Protein AF-A0A8I0FTY9-F1 (afdb_monomer)

Organism: NCBI:txid375541

Sequence (103 aa):
MAPPREAPVVELAETPVSGDDLLVGLPEHLAAVVGLRYGLLCEDGVGLTIDEVAEHLGLTRWQVRDREGRALSHLRSRLARVGRRAPLEEPIPRSSIGRAFDC

Nearest PDB structures (foldseek):
  6cuu-assembly1_F  TM=8.896E-01  e=2.084E-03  Thermus thermophilus HB27
  6kqn-assembly1_F  TM=9.006E-01  e=2.976E-03  Thermus thermophilus HB8
  5e18-assembly1_F  TM=9.014E-01  e=3.775E-03  Thermus thermophilus HB8
  6kqg-assembly1_F  TM=8.995E-01  e=4.251E-03  Thermus thermophilus HB8
  6ccv-assembly1_F  TM=8.913E-01  e=5.722E-03  Mycolicibacterium smegmatis MC2 155

Solvent-accessible surface area (backbone atoms only — not comparable to full-atom values): 6552 Å² total; per-residue (Å²): 136,82,80,82,81,81,72,82,81,75,80,74,80,78,70,82,71,62,45,61,74,73,38,73,83,45,60,66,80,28,31,55,49,45,23,37,45,61,6,58,71,35,96,85,50,58,48,42,52,62,63,56,48,10,64,76,70,76,47,49,60,64,57,44,52,54,35,38,54,51,39,52,51,53,50,53,57,53,50,63,68,55,70,73,67,67,76,80,69,75,74,76,72,97,72,69,86,87,71,82,78,86,126

Radius of gyration: 23.14 Å; Cα contacts (8 Å, |Δi|>4): 65; chains: 1; bounding box: 71×44×43 Å

Secondary structure (DSSP, 8-state):
-PPP--------------THHHHTTS-HHHHHHHHHHTTTTSTT-PPPPHHHHHHHHT--HHHHHHHHHHHHHHHHHHHHHHTT-S--PPP--S-SGGGSS--

Mean predicted aligned error: 14.15 Å

pLDDT: mean 79.36, std 19.48, range [46.56, 98.75]

Structure (mmCIF, N/CA/C/O backbone):
data_AF-A0A8I0FTY9-F1
#
_entry.id   AF-A0A8I0FTY9-F1
#
loop_
_atom_site.group_PDB
_atom_site.id
_atom_site.type_symbol
_atom_site.label_atom_id
_atom_site.label_alt_id
_atom_site.label_comp_id
_atom_site.label_asym_id
_atom_site.label_entity_id
_atom_site.label_seq_id
_atom_site.pdbx_PDB_ins_code
_atom_site.Cartn_x
_atom_site.Cartn_y
_atom_site.Cartn_z
_atom_site.occupancy
_atom_site.B_iso_or_equiv
_atom_site.auth_seq_id
_atom_site.auth_comp_id
_atom_site.auth_asym_id
_atom_site.auth_atom_id
_atom_site.pdbx_PDB_model_num
ATOM 1 N N . MET A 1 1 ? 27.448 36.170 16.678 1.00 50.84 1 MET A N 1
ATOM 2 C CA . MET A 1 1 ? 26.080 35.761 16.299 1.00 50.84 1 MET A CA 1
ATOM 3 C C . MET A 1 1 ? 26.108 35.498 14.801 1.00 50.84 1 MET A C 1
ATOM 5 O O . MET A 1 1 ? 26.249 36.448 14.048 1.00 50.84 1 MET A O 1
ATOM 9 N N . ALA A 1 2 ? 26.187 34.232 14.382 1.00 49.16 2 ALA A N 1
ATOM 10 C CA . ALA A 1 2 ? 26.281 33.864 12.965 1.00 49.16 2 ALA A CA 1
ATOM 11 C C . ALA A 1 2 ? 24.869 33.817 12.348 1.00 49.16 2 ALA A C 1
ATOM 13 O O . ALA A 1 2 ? 23.950 33.384 13.047 1.00 49.16 2 ALA A O 1
ATOM 14 N N . PRO A 1 3 ? 24.670 34.260 11.093 1.00 62.50 3 PRO A N 1
ATOM 15 C CA . PRO A 1 3 ? 23.365 34.176 10.447 1.00 62.50 3 PRO A CA 1
ATOM 16 C C . PRO A 1 3 ? 22.996 32.712 10.138 1.00 62.50 3 PRO A C 1
ATOM 18 O O . PRO A 1 3 ? 23.892 31.885 9.927 1.00 62.50 3 PRO A O 1
ATOM 21 N N . PRO A 1 4 ? 21.695 32.366 10.122 1.00 57.75 4 PRO A N 1
ATOM 22 C CA . PRO A 1 4 ? 21.249 31.031 9.744 1.00 57.75 4 PRO A CA 1
ATOM 23 C C . PRO A 1 4 ? 21.576 30.768 8.268 1.00 57.75 4 PRO A C 1
ATOM 25 O O . PRO A 1 4 ? 21.368 31.622 7.410 1.00 57.75 4 PRO A O 1
ATOM 28 N N . ARG A 1 5 ? 22.116 29.578 7.978 1.00 58.25 5 ARG A N 1
ATOM 29 C CA . ARG A 1 5 ? 22.331 29.098 6.608 1.00 58.25 5 ARG A CA 1
ATOM 30 C C . ARG A 1 5 ? 20.971 28.928 5.934 1.00 58.25 5 ARG A C 1
ATOM 32 O O . ARG A 1 5 ? 20.218 28.037 6.317 1.00 58.25 5 ARG A O 1
ATOM 39 N N . GLU A 1 6 ? 20.682 29.760 4.941 1.00 59.47 6 GLU A N 1
ATOM 40 C CA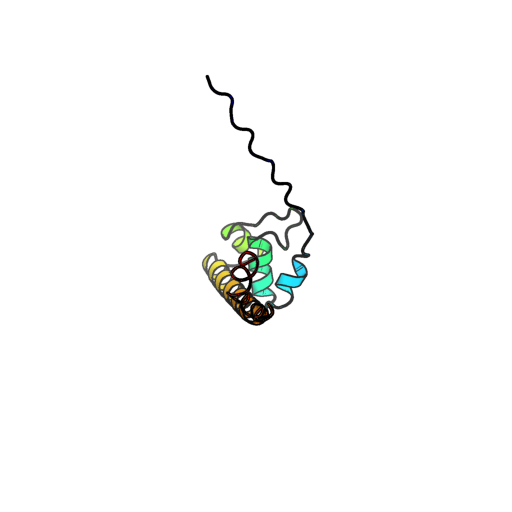 . GLU A 1 6 ? 19.575 29.541 4.013 1.00 59.47 6 GLU A CA 1
ATOM 41 C C . GLU A 1 6 ? 19.823 28.216 3.279 1.00 59.47 6 GLU A C 1
ATOM 43 O O . GLU A 1 6 ? 20.820 28.048 2.573 1.00 59.47 6 GLU A O 1
ATOM 48 N N . ALA A 1 7 ? 18.964 27.230 3.534 1.00 56.16 7 ALA A N 1
ATOM 49 C CA . ALA A 1 7 ? 18.983 25.973 2.807 1.00 56.16 7 ALA A CA 1
ATOM 50 C C . ALA A 1 7 ? 18.457 26.229 1.385 1.00 56.16 7 ALA A C 1
ATOM 52 O O . ALA A 1 7 ? 17.439 26.911 1.245 1.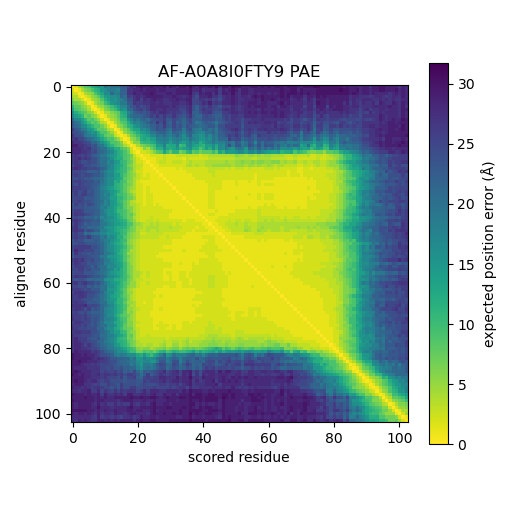00 56.16 7 ALA A O 1
ATOM 53 N N . PRO A 1 8 ? 19.108 25.702 0.333 1.00 48.22 8 PRO A N 1
ATOM 54 C CA . PRO A 1 8 ? 18.577 25.817 -1.014 1.00 48.22 8 PRO A CA 1
ATOM 55 C C . PRO A 1 8 ? 17.236 25.087 -1.064 1.00 48.22 8 PRO A C 1
ATOM 57 O O . PRO A 1 8 ? 17.155 23.889 -0.784 1.00 48.22 8 PRO A O 1
ATOM 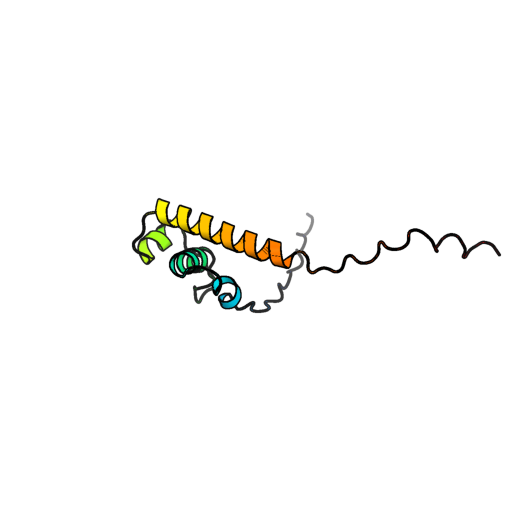60 N N . VAL A 1 9 ? 16.185 25.838 -1.384 1.00 53.41 9 VAL A N 1
ATOM 61 C CA . VAL A 1 9 ? 14.856 25.304 -1.658 1.00 53.41 9 VAL A CA 1
ATOM 62 C C . VAL A 1 9 ? 15.006 24.464 -2.919 1.00 53.41 9 VAL A C 1
ATOM 64 O O . VAL A 1 9 ? 15.185 24.991 -4.014 1.00 53.41 9 VAL A O 1
ATOM 67 N N . VAL A 1 10 ? 15.073 23.147 -2.750 1.00 55.69 10 VAL A N 1
ATOM 68 C CA . VAL A 1 10 ? 15.092 22.222 -3.878 1.00 55.69 10 VAL A CA 1
ATOM 69 C C . VAL A 1 10 ? 13.683 22.259 -4.454 1.00 55.69 10 VAL A C 1
ATOM 71 O O . VAL A 1 10 ? 12.778 21.643 -3.897 1.00 55.69 10 VAL A O 1
ATOM 74 N N . GLU A 1 11 ? 13.485 23.025 -5.527 1.00 50.81 11 GLU A N 1
ATOM 75 C CA . GLU A 1 11 ? 12.302 22.904 -6.378 1.00 50.81 11 GLU A CA 1
ATOM 76 C C . GLU A 1 11 ? 12.306 21.485 -6.950 1.00 50.81 11 GLU A C 1
ATOM 78 O O . GLU A 1 11 ? 13.000 21.168 -7.919 1.00 50.81 11 GLU A O 1
ATOM 83 N N . LEU A 1 12 ? 11.583 20.591 -6.272 1.00 55.38 12 LEU A N 1
ATOM 84 C CA . LEU A 1 12 ? 11.268 19.275 -6.790 1.00 55.38 12 LEU A CA 1
ATOM 85 C C . LEU A 1 12 ? 10.412 19.524 -8.030 1.00 55.38 12 LEU A C 1
ATOM 87 O O . LEU A 1 12 ? 9.256 19.915 -7.920 1.00 55.38 12 LEU A O 1
ATOM 91 N N . ALA A 1 13 ? 11.003 19.366 -9.210 1.00 48.28 13 ALA A N 1
ATOM 92 C CA . ALA A 1 13 ? 10.260 19.386 -10.455 1.00 48.28 13 ALA A CA 1
ATOM 93 C C . ALA A 1 13 ? 9.211 18.265 -10.399 1.00 48.28 13 ALA A C 1
ATOM 95 O O . ALA A 1 13 ? 9.523 17.087 -10.590 1.00 48.28 13 ALA A O 1
ATOM 96 N N . GLU A 1 14 ? 7.973 18.641 -10.088 1.00 51.84 14 GLU A N 1
ATOM 97 C CA . GLU A 1 14 ? 6.800 17.780 -10.106 1.00 51.84 14 GLU A CA 1
ATOM 98 C C . GLU A 1 14 ? 6.498 17.437 -11.563 1.00 51.84 14 GLU A C 1
ATOM 100 O O . GLU A 1 14 ? 5.687 18.060 -12.240 1.00 51.84 14 GLU A O 1
ATOM 105 N N . THR A 1 15 ? 7.198 16.436 -12.088 1.00 49.97 15 THR A N 1
ATOM 106 C CA . THR A 1 15 ? 6.616 15.670 -13.184 1.00 49.97 15 THR A CA 1
ATOM 107 C C . THR A 1 15 ? 5.488 14.856 -12.556 1.00 49.97 15 THR A C 1
ATOM 109 O O . THR A 1 15 ? 5.774 14.047 -11.668 1.00 49.97 15 THR A O 1
ATOM 112 N N . PRO A 1 16 ? 4.211 15.070 -12.931 1.00 46.56 16 PRO A N 1
ATOM 113 C CA . PRO A 1 16 ? 3.130 14.230 -12.452 1.00 46.56 16 PRO A CA 1
ATOM 114 C C . PRO A 1 16 ? 3.331 12.866 -13.101 1.00 46.56 16 PRO A C 1
ATOM 116 O O . PRO A 1 16 ? 2.871 12.594 -14.208 1.00 46.56 16 PRO A O 1
ATOM 119 N N . VAL A 1 17 ? 4.096 12.004 -12.439 1.00 51.34 17 VAL A N 1
ATOM 120 C CA . VAL A 1 17 ? 4.059 10.579 -12.718 1.00 51.34 17 VAL A CA 1
ATOM 121 C C . VAL A 1 17 ? 2.653 10.175 -12.306 1.00 51.34 17 VAL A C 1
ATOM 123 O O . VAL A 1 17 ? 2.388 10.042 -11.114 1.00 51.34 17 VAL A O 1
ATOM 126 N N . SER A 1 18 ? 1.722 10.101 -13.261 1.00 53.03 18 SER A N 1
ATOM 127 C CA . SER A 1 18 ? 0.351 9.668 -12.993 1.00 53.03 18 SER A CA 1
ATOM 128 C C . SER A 1 18 ? 0.421 8.348 -12.225 1.00 53.03 18 SER A C 1
ATOM 130 O O . SER A 1 18 ? 0.851 7.332 -12.772 1.00 53.03 18 SER A O 1
ATOM 132 N N . GLY A 1 19 ? 0.067 8.377 -10.934 1.00 54.56 19 GLY A N 1
ATOM 133 C CA . GLY A 1 19 ? 0.160 7.227 -10.025 1.00 54.56 19 GLY A CA 1
ATOM 134 C C . GLY A 1 19 ? -0.586 5.993 -10.545 1.00 54.56 19 GLY A C 1
ATOM 135 O O . GLY A 1 19 ? -0.230 4.864 -10.195 1.00 54.56 19 GLY A O 1
ATOM 136 N N . ASP A 1 20 ? -1.537 6.211 -11.455 1.00 59.31 20 ASP A N 1
ATOM 137 C CA . ASP A 1 20 ? -2.257 5.200 -12.225 1.00 59.31 20 ASP A CA 1
ATOM 138 C C . ASP A 1 20 ? -1.326 4.161 -12.868 1.00 59.31 20 ASP A C 1
ATOM 140 O O . ASP A 1 20 ? -1.537 2.959 -12.694 1.00 59.31 20 ASP A O 1
ATOM 144 N N . ASP A 1 21 ? -0.227 4.573 -13.508 1.00 75.19 21 ASP A N 1
ATOM 145 C CA . ASP A 1 21 ? 0.679 3.640 -14.200 1.00 75.19 21 ASP A CA 1
ATOM 146 C C . ASP A 1 21 ? 1.399 2.684 -13.230 1.00 75.19 21 ASP A C 1
ATOM 148 O O . ASP A 1 21 ? 1.737 1.533 -13.553 1.00 75.19 21 ASP A O 1
ATOM 152 N N . LEU A 1 22 ? 1.624 3.122 -11.987 1.00 84.62 22 LEU A N 1
ATOM 153 C CA . LEU A 1 22 ? 2.217 2.266 -10.967 1.00 84.62 22 LEU A CA 1
ATOM 154 C C . LEU A 1 22 ? 1.225 1.173 -10.537 1.00 84.62 22 LEU A C 1
ATOM 156 O O . LEU A 1 22 ? 1.611 0.002 -10.411 1.00 84.62 22 LEU A O 1
ATOM 160 N N . LEU A 1 23 ? -0.048 1.533 -10.372 1.00 92.06 23 LEU A N 1
ATOM 161 C CA . LEU A 1 23 ? -1.088 0.671 -9.812 1.00 92.06 23 LEU A CA 1
ATOM 162 C C . LEU A 1 23 ? -1.716 -0.304 -10.821 1.00 92.06 23 LEU A C 1
ATOM 164 O O . LEU A 1 23 ? -2.113 -1.389 -10.406 1.00 92.06 23 LEU A O 1
ATOM 168 N N . VAL A 1 24 ? -1.722 -0.002 -12.127 1.00 88.31 24 VAL A N 1
ATOM 169 C CA . VAL A 1 24 ? -2.358 -0.822 -13.193 1.00 88.31 24 VAL A CA 1
ATOM 170 C C . VAL A 1 24 ? -1.968 -2.310 -13.174 1.00 88.31 24 VAL A C 1
ATOM 172 O O . VAL A 1 24 ? -2.755 -3.178 -13.542 1.00 88.31 24 VAL A O 1
ATOM 175 N N . GLY A 1 25 ? -0.754 -2.645 -12.732 1.00 87.75 25 GLY A N 1
ATOM 176 C CA . GLY A 1 25 ? -0.280 -4.032 -12.660 1.00 87.75 25 GLY A CA 1
ATOM 177 C C . GLY A 1 25 ? -0.555 -4.762 -11.340 1.00 87.75 25 GLY A C 1
ATOM 178 O O . GLY A 1 25 ? -0.032 -5.864 -11.159 1.00 87.75 25 GLY A O 1
ATOM 179 N N . LEU A 1 26 ? -1.266 -4.151 -10.389 1.00 94.69 26 LEU A N 1
ATOM 180 C CA . LEU A 1 26 ? -1.591 -4.758 -9.098 1.00 94.69 26 LEU A CA 1
ATOM 181 C C . LEU A 1 26 ? -3.027 -5.298 -9.089 1.00 94.69 26 LEU A C 1
ATOM 183 O O . LEU A 1 26 ? -3.912 -4.705 -9.698 1.00 94.69 26 LEU A O 1
ATOM 187 N N . PRO A 1 27 ? -3.295 -6.382 -8.337 1.00 95.75 27 PRO A N 1
ATOM 188 C CA . PRO A 1 27 ? -4.661 -6.749 -7.990 1.00 95.75 27 PRO A CA 1
ATOM 189 C C . PRO A 1 27 ? -5.384 -5.575 -7.317 1.00 95.75 27 PRO A C 1
ATOM 191 O O . PRO A 1 27 ? -4.815 -4.935 -6.433 1.00 95.75 27 PRO A O 1
ATOM 194 N N . GLU A 1 28 ? -6.646 -5.343 -7.673 1.00 95.94 28 GLU A N 1
ATOM 195 C CA . GLU A 1 28 ? -7.437 -4.180 -7.236 1.00 95.94 28 GLU A CA 1
ATOM 196 C C . GLU A 1 28 ? -7.447 -3.988 -5.710 1.00 95.94 28 GLU A C 1
ATOM 198 O O . GLU A 1 28 ? -7.154 -2.911 -5.201 1.00 95.94 28 GLU A O 1
ATOM 203 N N . HIS A 1 29 ? -7.664 -5.066 -4.954 1.00 97.12 29 HIS A N 1
ATOM 204 C CA . HIS A 1 29 ? -7.669 -5.034 -3.487 1.00 97.12 29 HIS A CA 1
ATOM 205 C C . HIS A 1 29 ? -6.301 -4.708 -2.857 1.00 97.12 29 HIS A C 1
ATOM 207 O O . HIS A 1 29 ? -6.246 -4.311 -1.693 1.00 97.12 29 HIS A O 1
ATOM 213 N N . LEU A 1 30 ? -5.199 -4.912 -3.589 1.00 98.12 30 LEU A N 1
ATOM 214 C CA . LEU A 1 30 ? -3.854 -4.505 -3.177 1.00 98.12 30 LEU A CA 1
ATOM 215 C C . LEU A 1 30 ? -3.591 -3.055 -3.581 1.00 98.12 30 LEU A C 1
ATOM 217 O O . LEU A 1 30 ? -3.098 -2.287 -2.758 1.00 98.12 30 LEU A O 1
ATOM 221 N N . ALA A 1 31 ? -3.959 -2.692 -4.814 1.00 97.44 31 ALA A N 1
ATOM 222 C CA . ALA A 1 31 ? -3.841 -1.342 -5.354 1.00 97.44 31 ALA A CA 1
ATOM 223 C C . ALA A 1 31 ? -4.611 -0.322 -4.508 1.00 97.44 31 ALA A C 1
ATOM 225 O O . ALA A 1 31 ? -4.047 0.710 -4.169 1.00 97.44 31 ALA A O 1
ATOM 226 N N . ALA A 1 32 ? -5.835 -0.644 -4.081 1.00 97.31 32 ALA A N 1
ATOM 227 C CA . ALA A 1 32 ? -6.634 0.212 -3.207 1.00 97.31 32 ALA A CA 1
ATOM 228 C C . ALA A 1 32 ? -5.920 0.511 -1.877 1.00 97.31 32 ALA A C 1
ATOM 230 O O . ALA A 1 32 ? -5.858 1.659 -1.447 1.00 97.31 32 ALA A O 1
ATOM 231 N N . VAL A 1 33 ? -5.317 -0.505 -1.244 1.00 98.44 33 VAL A N 1
ATOM 232 C CA . VAL A 1 33 ? -4.613 -0.331 0.036 1.00 98.44 33 VAL A CA 1
ATOM 233 C C . VAL A 1 33 ? -3.392 0.571 -0.121 1.00 98.44 33 VAL A C 1
ATOM 235 O O . VAL A 1 33 ? -3.261 1.538 0.623 1.00 98.44 33 VAL A O 1
ATOM 238 N N . VAL A 1 34 ? -2.494 0.282 -1.068 1.00 97.56 34 VAL A N 1
ATOM 239 C CA . VAL A 1 34 ? -1.278 1.101 -1.236 1.00 97.56 34 VAL A CA 1
ATOM 240 C C . VAL A 1 34 ? -1.573 2.461 -1.858 1.00 97.56 34 VAL A C 1
ATOM 242 O O . VAL A 1 34 ? -0.908 3.435 -1.525 1.00 97.56 34 VAL A O 1
ATOM 245 N N . GLY A 1 35 ? -2.593 2.545 -2.707 1.00 96.81 35 GLY A N 1
ATOM 246 C CA . GLY A 1 35 ? -3.036 3.789 -3.313 1.00 96.81 35 GLY A CA 1
ATOM 247 C C . GLY A 1 35 ? -3.514 4.789 -2.267 1.00 96.81 35 GLY A C 1
ATOM 248 O O . GLY A 1 35 ? -3.059 5.926 -2.271 1.00 96.81 35 GLY A O 1
ATOM 249 N N . LEU A 1 36 ? -4.331 4.343 -1.309 1.00 97.50 36 LEU A N 1
ATOM 250 C CA . LEU A 1 36 ? -4.767 5.178 -0.188 1.00 97.50 36 LEU A CA 1
ATOM 251 C C . LEU A 1 36 ? -3.641 5.430 0.826 1.00 97.50 36 LEU A C 1
ATOM 253 O O . LEU A 1 36 ? -3.447 6.561 1.255 1.00 97.50 36 LEU A O 1
ATOM 257 N N . ARG A 1 37 ? -2.853 4.407 1.195 1.00 98.00 37 ARG A N 1
ATOM 258 C CA . ARG A 1 37 ? -1.755 4.529 2.183 1.00 98.00 37 ARG A CA 1
ATOM 259 C C . ARG A 1 37 ? -0.669 5.523 1.773 1.00 98.00 37 ARG A C 1
ATOM 261 O O . ARG A 1 37 ? -0.040 6.112 2.648 1.00 98.00 37 ARG A O 1
ATOM 268 N N . TYR A 1 38 ? -0.412 5.652 0.472 1.00 97.00 38 TYR A N 1
ATOM 269 C CA . TYR A 1 38 ? 0.655 6.494 -0.076 1.00 97.00 38 TYR A CA 1
ATOM 270 C C . TYR A 1 38 ? 0.133 7.683 -0.893 1.00 97.00 38 TYR A C 1
ATOM 272 O O . TYR A 1 38 ? 0.931 8.340 -1.552 1.00 97.00 38 TYR A O 1
ATOM 280 N N . GLY A 1 39 ? -1.176 7.956 -0.861 1.00 95.62 39 GLY A N 1
ATOM 281 C CA . GLY A 1 39 ? -1.765 9.149 -1.475 1.00 95.62 39 GLY A CA 1
ATOM 282 C C . GLY A 1 39 ? -1.877 9.110 -3.001 1.00 95.62 39 GLY A C 1
ATOM 283 O O . GLY A 1 39 ? -2.195 10.117 -3.613 1.00 95.62 39 GLY A O 1
ATOM 284 N N . LEU A 1 40 ? -1.653 7.960 -3.641 1.00 93.88 40 LEU A N 1
ATOM 285 C CA . LEU A 1 40 ? -1.736 7.821 -5.103 1.00 93.88 40 LEU A CA 1
ATOM 286 C C . LEU A 1 40 ? -3.178 7.862 -5.626 1.00 93.88 40 LEU A C 1
ATOM 288 O O . LEU A 1 40 ? -3.384 8.076 -6.814 1.00 93.88 40 LEU A O 1
ATOM 292 N N . LEU A 1 41 ? -4.152 7.603 -4.750 1.00 92.62 41 LEU A N 1
ATOM 293 C CA . LEU A 1 41 ? -5.588 7.657 -5.047 1.00 92.62 41 LEU A CA 1
ATOM 294 C C . LEU A 1 41 ? -6.304 8.768 -4.259 1.00 92.62 41 LEU A C 1
ATOM 296 O O . LEU A 1 41 ? -7.532 8.799 -4.235 1.00 92.62 41 LEU A O 1
ATOM 300 N N . CYS A 1 42 ? -5.553 9.646 -3.591 1.00 90.94 42 CYS A N 1
ATOM 301 C CA . CYS A 1 42 ? -6.099 10.764 -2.827 1.00 90.94 42 CYS A CA 1
ATOM 302 C C . CYS A 1 42 ? -5.960 12.052 -3.646 1.00 90.94 42 CYS A C 1
ATOM 304 O O . CYS A 1 42 ? -4.906 12.296 -4.231 1.00 90.94 42 CYS A O 1
ATOM 306 N N . GLU A 1 43 ? -7.000 12.888 -3.676 1.00 89.88 43 GLU A N 1
ATOM 307 C CA . GLU A 1 43 ? -6.996 14.142 -4.452 1.00 89.88 43 GLU A CA 1
ATOM 308 C C . GLU A 1 43 ? -5.920 15.132 -3.981 1.00 89.88 43 GLU A C 1
ATOM 310 O O . GLU A 1 43 ? -5.377 15.891 -4.780 1.00 89.88 43 GLU A O 1
ATOM 315 N N . ASP A 1 44 ? -5.593 15.107 -2.690 1.00 92.81 44 ASP A N 1
ATOM 316 C CA . ASP A 1 44 ? -4.570 15.940 -2.056 1.00 92.81 44 ASP A CA 1
ATOM 317 C C . ASP A 1 44 ? -3.163 15.317 -2.096 1.00 92.81 44 ASP A C 1
ATOM 319 O O . ASP A 1 44 ? -2.201 15.927 -1.628 1.00 92.81 44 ASP A O 1
ATOM 323 N N . GLY A 1 45 ? -3.028 14.101 -2.635 1.00 93.25 45 GLY A N 1
ATOM 324 C CA . GLY A 1 45 ? -1.775 13.350 -2.638 1.00 93.25 45 GLY A CA 1
ATOM 325 C C . GLY A 1 45 ? -1.332 12.857 -1.255 1.00 93.25 45 GLY A C 1
ATOM 326 O O . GLY A 1 45 ? -0.213 12.355 -1.117 1.00 93.25 45 GLY A O 1
ATOM 327 N N . VAL A 1 46 ? -2.166 12.988 -0.216 1.00 95.31 46 VAL A N 1
ATOM 328 C CA . VAL A 1 46 ? -1.797 12.645 1.161 1.00 95.31 46 VAL A CA 1
ATOM 329 C C . VAL A 1 46 ? -2.214 11.214 1.484 1.00 95.31 46 VAL A C 1
ATOM 331 O O . VAL A 1 46 ? -3.348 10.786 1.281 1.00 95.31 46 VAL A O 1
ATOM 334 N N . GLY A 1 47 ? -1.259 10.440 1.999 1.00 96.94 47 GLY A N 1
ATOM 335 C CA . GLY A 1 47 ? -1.489 9.056 2.392 1.00 96.94 47 GLY A CA 1
ATOM 336 C C . GLY A 1 47 ? -2.272 8.924 3.696 1.00 96.94 47 GLY A C 1
ATOM 337 O O . GLY A 1 47 ? -1.956 9.574 4.690 1.00 96.94 47 GLY A O 1
ATOM 338 N N . LEU A 1 48 ? -3.236 8.006 3.711 1.00 98.19 48 LEU A N 1
ATOM 339 C CA . LEU A 1 48 ? -3.986 7.633 4.905 1.00 98.19 48 LEU A CA 1
ATOM 340 C C . LEU A 1 48 ? -3.177 6.700 5.824 1.00 98.19 48 LEU A C 1
ATOM 342 O O . LEU A 1 48 ? -2.322 5.899 5.406 1.00 98.19 48 LEU A O 1
ATOM 346 N N . THR A 1 49 ? -3.475 6.753 7.117 1.00 98.44 49 THR A N 1
ATOM 347 C CA . THR A 1 49 ? -2.952 5.808 8.105 1.00 98.44 49 THR A CA 1
ATOM 348 C C . THR A 1 49 ? -3.543 4.410 7.903 1.00 98.44 49 THR A C 1
ATOM 350 O O . THR A 1 49 ? -4.551 4.207 7.233 1.00 98.44 49 THR A O 1
ATOM 353 N N . ILE A 1 50 ? -2.912 3.398 8.504 1.00 98.50 50 ILE A N 1
ATOM 354 C CA . ILE A 1 50 ? -3.409 2.012 8.441 1.00 98.50 50 ILE A CA 1
ATOM 355 C C . ILE A 1 50 ? -4.824 1.905 9.019 1.00 98.50 50 ILE A C 1
ATOM 357 O O . ILE A 1 50 ? -5.624 1.127 8.507 1.00 98.50 50 ILE A O 1
ATOM 361 N N . ASP A 1 51 ? -5.106 2.652 10.086 1.00 98.56 51 ASP A N 1
ATOM 362 C CA . ASP A 1 51 ? -6.386 2.588 10.786 1.00 98.56 51 ASP A CA 1
ATOM 363 C C . ASP A 1 51 ? -7.487 3.281 9.960 1.00 98.56 51 ASP A C 1
ATOM 365 O O . ASP A 1 51 ? -8.538 2.687 9.744 1.00 98.56 51 ASP A O 1
ATOM 369 N N . GLU A 1 52 ?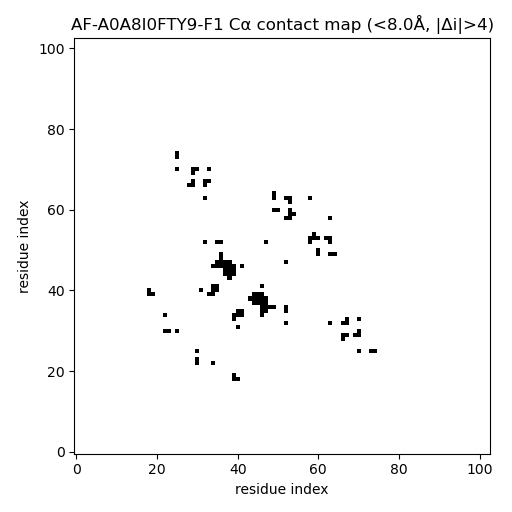 -7.202 4.434 9.348 1.00 98.50 52 GLU A N 1
ATOM 370 C CA . GLU A 1 52 ? -8.129 5.100 8.413 1.00 98.50 52 GLU A CA 1
ATOM 371 C C . GLU A 1 52 ? -8.413 4.250 7.166 1.00 98.50 52 GLU A C 1
ATOM 373 O O . GLU A 1 52 ? -9.557 4.131 6.737 1.00 98.50 52 GLU A O 1
ATOM 378 N N . VAL A 1 53 ? -7.396 3.596 6.592 1.00 98.50 53 VAL A N 1
ATOM 379 C CA . VAL A 1 53 ? -7.592 2.681 5.451 1.00 98.50 53 VAL A CA 1
ATOM 380 C C . VAL A 1 53 ? -8.398 1.447 5.854 1.00 98.50 53 VAL A C 1
ATOM 382 O O . VAL A 1 53 ? -9.202 0.949 5.065 1.00 98.50 53 VAL A O 1
ATOM 385 N N . ALA A 1 54 ? -8.188 0.939 7.071 1.00 98.62 54 ALA A N 1
ATOM 386 C CA . ALA A 1 54 ? -8.953 -0.179 7.607 1.00 98.62 54 ALA A CA 1
ATOM 387 C C . ALA A 1 54 ? -10.440 0.184 7.719 1.00 98.62 54 ALA A C 1
ATOM 389 O O . ALA A 1 54 ? -11.284 -0.576 7.247 1.00 98.62 54 ALA A O 1
ATOM 390 N N . GLU A 1 55 ? -10.752 1.365 8.253 1.00 98.50 55 GLU A N 1
ATOM 391 C CA . GLU A 1 55 ? -12.120 1.883 8.320 1.00 98.50 55 GLU A CA 1
ATOM 392 C C . GLU A 1 55 ? -12.715 2.105 6.925 1.00 98.50 55 GLU A C 1
ATOM 394 O O . GLU A 1 55 ? -13.803 1.608 6.636 1.00 98.50 55 GLU A O 1
ATOM 399 N N . HIS A 1 56 ? -11.979 2.767 6.028 1.00 97.69 56 HIS A N 1
ATOM 400 C CA . HIS A 1 56 ? -12.447 3.105 4.683 1.00 97.69 56 HIS A CA 1
ATOM 401 C C . HIS A 1 56 ? -12.783 1.869 3.830 1.00 97.69 56 HIS A C 1
ATOM 403 O O . HIS A 1 56 ? -13.745 1.879 3.067 1.00 97.69 56 HIS A O 1
ATOM 409 N N . LEU A 1 57 ? -12.005 0.788 3.959 1.00 97.81 57 LEU A N 1
ATOM 410 C CA . LEU A 1 57 ? -12.160 -0.432 3.156 1.00 97.81 57 LEU A CA 1
ATOM 411 C C . LEU A 1 57 ? -12.898 -1.569 3.884 1.00 97.81 57 LEU A C 1
ATOM 41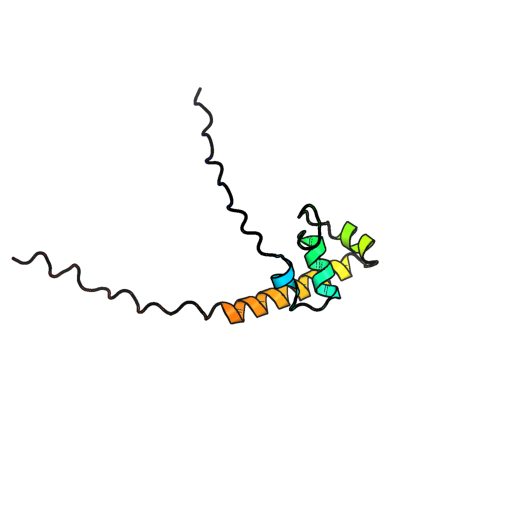3 O O . LEU A 1 57 ? -13.010 -2.667 3.332 1.00 97.81 57 LEU A O 1
ATOM 417 N N . GLY A 1 58 ? -13.364 -1.352 5.118 1.00 98.38 58 GLY A N 1
ATOM 418 C CA . GLY A 1 58 ? -14.011 -2.392 5.927 1.00 98.38 58 GLY A CA 1
ATOM 419 C C . GLY A 1 58 ? -13.081 -3.565 6.265 1.00 98.38 58 GLY A C 1
ATOM 420 O O . GLY A 1 58 ? -13.482 -4.728 6.211 1.00 98.38 58 GLY A O 1
ATOM 421 N N . LEU A 1 59 ? -11.815 -3.273 6.567 1.00 98.38 59 LEU A N 1
ATOM 422 C CA . LEU A 1 59 ? -10.771 -4.252 6.866 1.00 98.38 59 LEU A CA 1
ATOM 423 C C . LEU A 1 59 ? -10.314 -4.160 8.318 1.00 98.38 59 LEU A C 1
ATOM 425 O O . LEU A 1 59 ? -10.514 -3.174 9.014 1.00 98.38 59 LEU A O 1
ATOM 429 N N . THR A 1 60 ? -9.607 -5.189 8.769 1.00 98.69 60 THR A N 1
ATOM 430 C CA . THR A 1 60 ? -8.823 -5.119 10.004 1.00 98.69 60 THR A CA 1
ATOM 431 C C . THR A 1 60 ? -7.449 -4.510 9.744 1.00 98.69 60 THR A C 1
ATOM 433 O O . THR A 1 60 ? -6.862 -4.664 8.668 1.00 98.69 60 THR A O 1
ATOM 436 N N . ARG A 1 61 ? -6.855 -3.925 10.788 1.00 98.62 61 ARG A N 1
ATOM 437 C CA . ARG A 1 61 ? -5.477 -3.411 10.772 1.00 98.62 61 ARG A CA 1
ATOM 438 C C . ARG A 1 61 ? -4.452 -4.432 10.260 1.00 98.62 61 ARG A C 1
ATOM 440 O O . ARG A 1 61 ? -3.493 -4.081 9.575 1.00 98.62 61 ARG A O 1
ATOM 447 N N . TRP A 1 62 ? -4.640 -5.704 10.614 1.00 98.62 62 TRP A N 1
ATOM 448 C CA . TRP A 1 62 ? -3.772 -6.793 10.167 1.00 98.62 62 TRP A CA 1
ATOM 449 C C . TRP A 1 62 ? -3.926 -7.062 8.665 1.00 98.62 62 TRP A C 1
ATOM 451 O O . TRP A 1 62 ? -2.919 -7.162 7.968 1.00 98.62 62 TRP A O 1
ATOM 461 N N . GLN A 1 63 ? -5.160 -7.096 8.149 1.00 98.69 63 GLN A N 1
ATOM 462 C CA . GLN A 1 63 ? -5.414 -7.275 6.715 1.00 98.69 63 GLN A CA 1
ATOM 463 C C . GLN A 1 63 ? -4.822 -6.137 5.880 1.00 98.69 63 GLN A C 1
ATOM 465 O O . GLN A 1 63 ? -4.288 -6.399 4.806 1.00 98.69 63 GLN A O 1
ATOM 470 N N . VAL A 1 64 ? -4.875 -4.893 6.369 1.00 98.69 64 VAL A N 1
ATOM 471 C CA . VAL A 1 64 ? -4.231 -3.756 5.692 1.00 98.69 64 VAL A CA 1
ATOM 472 C C . VAL A 1 64 ? -2.720 -3.977 5.592 1.00 98.69 64 VAL A C 1
ATOM 474 O O . VAL A 1 64 ? -2.171 -3.893 4.498 1.00 98.69 64 VAL A O 1
ATOM 477 N N . ARG A 1 65 ? -2.052 -4.352 6.694 1.00 98.69 65 ARG A N 1
ATOM 478 C CA . ARG A 1 65 ? -0.604 -4.635 6.692 1.00 98.69 65 ARG A CA 1
ATOM 479 C C . ARG A 1 65 ? -0.215 -5.797 5.780 1.00 98.69 65 ARG A C 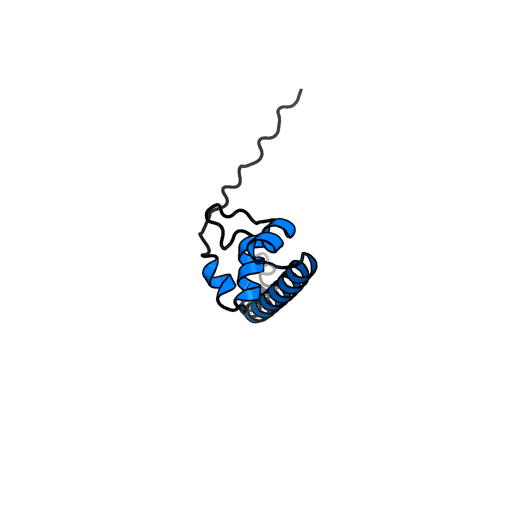1
ATOM 481 O O . ARG A 1 65 ? 0.778 -5.700 5.064 1.00 98.69 65 ARG A O 1
ATOM 488 N N . ASP A 1 66 ? -0.978 -6.888 5.804 1.00 98.75 66 ASP A N 1
ATOM 489 C CA . ASP A 1 66 ? -0.739 -8.047 4.937 1.00 98.75 66 ASP A CA 1
ATOM 490 C C . ASP A 1 66 ? -0.860 -7.663 3.453 1.00 98.75 66 ASP A C 1
ATOM 492 O O . ASP A 1 66 ? 0.036 -7.952 2.657 1.00 98.75 66 ASP A O 1
ATOM 496 N N . ARG A 1 67 ? -1.918 -6.930 3.085 1.00 98.69 67 ARG A N 1
ATOM 497 C CA . ARG A 1 67 ? -2.119 -6.448 1.712 1.00 98.69 67 ARG A CA 1
ATOM 498 C C . ARG A 1 67 ? -1.042 -5.454 1.287 1.00 98.69 67 ARG A C 1
ATOM 500 O O . ARG A 1 67 ? -0.504 -5.599 0.193 1.00 98.69 67 ARG A O 1
ATOM 507 N N . GLU A 1 68 ? -0.671 -4.507 2.147 1.00 98.44 68 GLU A N 1
ATOM 508 C CA . GLU A 1 68 ? 0.428 -3.566 1.899 1.00 98.44 68 GLU A CA 1
ATOM 509 C C . GLU A 1 68 ? 1.745 -4.318 1.634 1.00 98.44 68 GLU A C 1
ATOM 511 O O . GLU A 1 68 ? 2.407 -4.082 0.624 1.00 98.44 68 GLU A O 1
ATOM 516 N N . GLY A 1 69 ? 2.088 -5.307 2.466 1.00 98.50 69 GLY A N 1
ATOM 517 C CA . GLY A 1 69 ? 3.291 -6.123 2.285 1.00 98.50 69 GLY A CA 1
ATOM 518 C C . GLY A 1 69 ? 3.305 -6.914 0.970 1.00 98.50 69 GLY A C 1
ATOM 519 O O . GLY A 1 69 ? 4.325 -6.951 0.270 1.00 98.50 69 GLY A O 1
ATOM 520 N N . ARG A 1 70 ? 2.168 -7.512 0.588 1.00 98.38 70 ARG A N 1
ATOM 521 C CA . ARG A 1 70 ? 2.023 -8.209 -0.702 1.00 98.38 70 ARG A CA 1
ATOM 522 C C . ARG A 1 70 ? 2.169 -7.236 -1.867 1.00 98.38 70 ARG A C 1
ATOM 524 O O . ARG A 1 70 ? 2.966 -7.490 -2.767 1.00 98.38 70 ARG A O 1
ATOM 531 N N . ALA A 1 71 ? 1.466 -6.108 -1.827 1.00 97.81 71 ALA A N 1
ATOM 532 C CA . ALA A 1 71 ? 1.518 -5.068 -2.851 1.00 97.81 71 ALA A CA 1
ATOM 533 C C . ALA A 1 71 ? 2.954 -4.573 -3.095 1.00 97.81 71 ALA A C 1
ATOM 535 O O . ALA A 1 71 ? 3.432 -4.580 -4.231 1.00 97.81 71 ALA A O 1
ATOM 536 N N . LEU A 1 72 ? 3.683 -4.235 -2.026 1.00 97.12 72 LEU A N 1
ATOM 537 C CA . LEU A 1 72 ? 5.081 -3.804 -2.113 1.00 97.12 72 LEU A CA 1
ATOM 538 C C . LEU A 1 72 ? 5.989 -4.903 -2.678 1.00 97.12 72 LEU A C 1
ATOM 540 O O . LEU A 1 72 ? 6.883 -4.622 -3.476 1.00 97.12 72 LEU A O 1
ATOM 544 N N . SER A 1 73 ? 5.750 -6.166 -2.319 1.00 96.50 73 SER A N 1
ATOM 545 C CA . SER A 1 73 ? 6.495 -7.305 -2.872 1.00 96.50 73 SER A CA 1
ATOM 546 C C . SER A 1 73 ? 6.261 -7.469 -4.380 1.00 96.50 73 SER A C 1
ATOM 548 O O . SER A 1 73 ? 7.214 -7.700 -5.135 1.00 96.50 73 SER A O 1
ATOM 550 N N . HIS A 1 74 ? 5.020 -7.283 -4.844 1.00 94.50 74 HIS A N 1
ATOM 551 C CA . HIS A 1 74 ? 4.677 -7.267 -6.269 1.00 94.50 74 HIS A CA 1
ATOM 552 C C . HIS A 1 74 ? 5.389 -6.127 -7.009 1.00 94.50 74 HIS A C 1
ATOM 554 O O . HIS A 1 74 ? 6.036 -6.368 -8.033 1.00 94.50 74 HIS A O 1
ATOM 560 N N . LEU A 1 75 ? 5.332 -4.906 -6.471 1.00 92.75 75 LEU A N 1
ATOM 561 C CA . LEU A 1 75 ? 5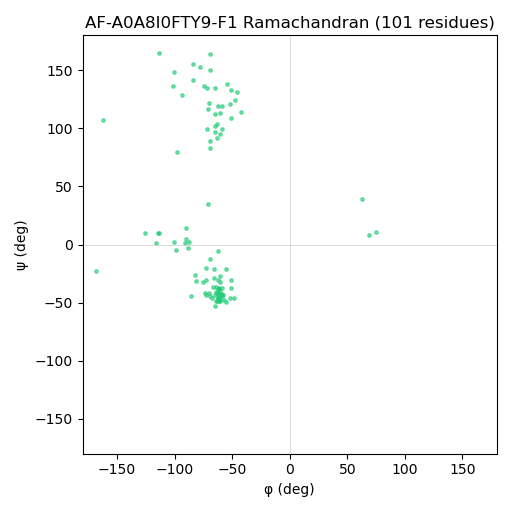.979 -3.730 -7.058 1.00 92.75 75 LEU A CA 1
ATOM 562 C C . LEU A 1 75 ? 7.498 -3.906 -7.164 1.00 92.75 75 LEU A C 1
ATOM 564 O O . LEU A 1 75 ? 8.070 -3.707 -8.236 1.00 92.75 75 LEU A O 1
ATOM 568 N N . ARG A 1 76 ? 8.153 -4.374 -6.094 1.00 92.06 76 ARG A N 1
ATOM 569 C CA . ARG A 1 76 ? 9.598 -4.665 -6.090 1.00 92.06 76 ARG A CA 1
ATOM 570 C C . ARG A 1 76 ? 9.980 -5.701 -7.144 1.00 92.06 76 ARG A C 1
ATOM 572 O O . ARG A 1 76 ? 10.965 -5.520 -7.856 1.00 92.06 76 ARG A O 1
ATOM 579 N N . SER A 1 77 ? 9.185 -6.761 -7.281 1.00 89.94 77 SER A N 1
ATOM 580 C CA . SER A 1 77 ? 9.408 -7.798 -8.296 1.00 89.94 77 SER A CA 1
ATOM 581 C C . SER A 1 77 ? 9.279 -7.244 -9.718 1.00 89.94 77 SER A C 1
ATOM 583 O O . SER A 1 77 ? 10.031 -7.642 -10.608 1.00 89.94 77 SER A O 1
ATOM 585 N N . ARG A 1 78 ? 8.355 -6.300 -9.939 1.00 87.88 78 ARG A N 1
ATOM 586 C CA . ARG A 1 78 ? 8.181 -5.615 -11.227 1.00 87.88 78 ARG A CA 1
ATOM 587 C C . ARG A 1 78 ? 9.375 -4.716 -11.544 1.00 87.88 78 ARG A C 1
ATOM 589 O O . ARG A 1 78 ? 9.923 -4.812 -12.639 1.00 87.88 78 ARG A O 1
ATOM 596 N N . LEU A 1 79 ? 9.835 -3.923 -10.575 1.00 84.19 79 LEU A N 1
ATOM 597 C CA . LEU A 1 79 ? 11.021 -3.069 -10.715 1.00 84.19 79 LEU A CA 1
ATOM 598 C C . LEU A 1 79 ? 12.290 -3.877 -11.018 1.00 84.19 79 LEU A C 1
ATOM 600 O O . LEU A 1 79 ? 13.061 -3.499 -11.898 1.00 84.19 79 LEU A O 1
ATOM 604 N N . ALA A 1 80 ? 12.475 -5.033 -10.374 1.00 82.44 80 ALA A N 1
ATOM 605 C CA . ALA A 1 80 ? 13.621 -5.910 -10.627 1.00 82.44 80 ALA A CA 1
ATOM 606 C C . ALA A 1 80 ? 13.701 -6.412 -12.084 1.00 82.44 80 ALA A C 1
ATOM 608 O O . ALA A 1 80 ? 14.793 -6.682 -12.583 1.00 82.44 80 ALA A O 1
ATOM 609 N N . ARG A 1 81 ? 12.565 -6.508 -12.793 1.00 77.56 81 ARG A N 1
ATOM 610 C CA . ARG A 1 81 ? 12.532 -6.851 -14.228 1.00 77.56 81 ARG A CA 1
ATOM 611 C C . ARG A 1 81 ? 12.959 -5.682 -15.115 1.00 77.56 81 ARG A C 1
ATOM 613 O O . ARG A 1 81 ? 13.548 -5.906 -16.167 1.00 77.56 81 ARG A O 1
ATOM 620 N N . VAL A 1 82 ? 12.672 -4.450 -14.697 1.00 71.75 82 VAL A N 1
ATOM 621 C CA . VAL A 1 82 ? 13.003 -3.228 -15.449 1.00 71.75 82 VAL A CA 1
ATOM 622 C C . VAL A 1 82 ? 14.462 -2.811 -15.228 1.00 71.75 82 VAL A C 1
ATOM 624 O O . VAL A 1 82 ? 15.100 -2.320 -16.153 1.00 71.75 82 VAL A O 1
ATOM 627 N N . GLY A 1 83 ? 15.036 -3.089 -14.053 1.00 59.50 83 GLY A N 1
ATOM 628 C CA . GLY A 1 83 ? 16.409 -2.715 -13.680 1.00 59.50 83 GLY A CA 1
ATOM 629 C C . GLY A 1 83 ? 17.544 -3.325 -14.518 1.00 59.50 83 GLY A C 1
ATOM 630 O O . GLY A 1 83 ? 18.691 -2.933 -14.343 1.00 59.50 83 GLY A O 1
ATOM 631 N N . ARG A 1 84 ? 17.264 -4.238 -15.460 1.00 55.16 84 ARG A N 1
ATOM 632 C CA . ARG A 1 84 ? 18.258 -4.733 -16.436 1.00 55.16 84 ARG A CA 1
ATOM 633 C C . ARG A 1 84 ? 18.313 -3.917 -17.740 1.00 55.16 84 ARG A C 1
ATOM 635 O O . ARG A 1 84 ? 18.853 -4.405 -18.726 1.00 55.16 84 ARG A O 1
ATOM 642 N N . ARG A 1 85 ? 17.714 -2.718 -17.779 1.00 56.31 85 ARG A N 1
ATOM 643 C CA . ARG A 1 85 ? 17.638 -1.868 -18.987 1.00 56.31 85 ARG A CA 1
ATOM 644 C C . ARG A 1 85 ? 18.671 -0.748 -19.088 1.00 56.31 85 ARG A C 1
ATOM 646 O O . ARG A 1 85 ? 18.701 -0.103 -20.129 1.00 56.31 85 ARG A O 1
ATOM 653 N N . ALA A 1 86 ? 19.512 -0.515 -18.082 1.00 54.22 86 ALA A N 1
ATOM 654 C CA . ALA A 1 86 ? 20.695 0.308 -18.318 1.00 54.22 86 ALA A CA 1
ATOM 655 C C . ALA A 1 86 ? 21.647 -0.505 -19.213 1.00 54.22 86 ALA A C 1
ATOM 657 O O . ALA A 1 86 ? 21.996 -1.625 -18.821 1.00 54.22 86 ALA A O 1
ATOM 658 N N . PRO A 1 87 ? 22.039 -0.011 -20.405 1.00 60.00 87 PRO A N 1
ATOM 659 C CA . PRO A 1 87 ? 23.158 -0.598 -21.123 1.00 60.00 87 PRO A CA 1
ATOM 660 C C . PRO A 1 87 ? 24.326 -0.690 -20.145 1.00 60.00 87 PRO A C 1
ATOM 662 O O . PRO A 1 87 ? 24.596 0.266 -19.416 1.00 60.00 87 PRO A O 1
ATOM 665 N N . LEU A 1 88 ? 24.991 -1.844 -20.089 1.00 61.25 88 LEU A N 1
ATOM 666 C CA . LEU A 1 88 ? 26.332 -1.893 -19.528 1.00 61.25 88 LEU A CA 1
ATOM 667 C C . LEU A 1 88 ? 27.154 -1.009 -20.465 1.00 61.25 88 LEU A C 1
ATOM 669 O O . LEU A 1 88 ? 27.567 -1.484 -21.520 1.00 61.25 88 LEU A O 1
ATOM 673 N N . GLU A 1 89 ? 27.279 0.288 -20.162 1.00 59.44 89 GLU A N 1
ATOM 674 C CA . GLU A 1 89 ? 28.284 1.115 -20.817 1.00 59.44 89 GLU A CA 1
ATOM 675 C C . GLU A 1 89 ? 29.576 0.309 -20.745 1.00 59.44 89 GLU A C 1
ATOM 677 O O . GLU A 1 89 ? 29.947 -0.186 -19.671 1.00 59.44 89 GLU A O 1
ATOM 682 N N . GLU A 1 90 ? 30.187 0.072 -21.908 1.00 64.81 90 GLU A N 1
ATOM 683 C CA . GLU A 1 90 ? 31.492 -0.565 -21.965 1.00 64.81 90 GLU A CA 1
ATOM 684 C C . GLU A 1 90 ? 32.370 0.122 -20.917 1.00 64.81 90 GLU A C 1
ATOM 686 O O . GLU A 1 90 ? 32.352 1.355 -20.829 1.00 64.81 90 GLU A O 1
ATOM 691 N N . PRO A 1 91 ? 33.066 -0.644 -20.058 1.00 67.00 91 PRO A N 1
ATOM 692 C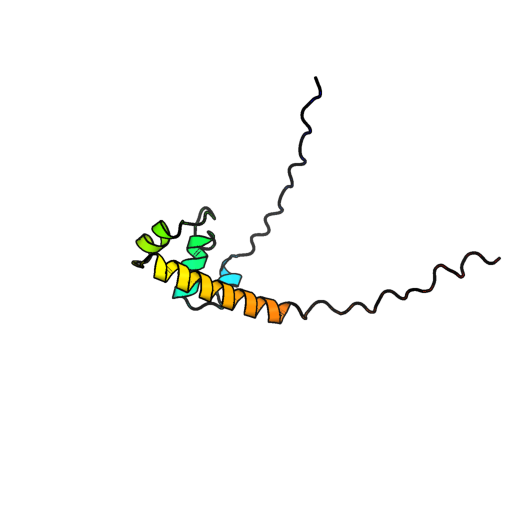 CA . PRO A 1 91 ? 33.848 -0.052 -18.989 1.00 67.00 91 PRO A CA 1
ATOM 693 C C . PRO A 1 91 ? 34.754 1.007 -19.607 1.00 67.00 91 PRO A C 1
ATOM 695 O O . PRO A 1 91 ? 35.536 0.669 -20.497 1.00 67.00 91 PRO A O 1
ATOM 698 N N . ILE A 1 92 ? 34.618 2.265 -19.157 1.00 64.38 92 ILE A N 1
ATOM 699 C CA . ILE A 1 92 ? 35.425 3.398 -19.628 1.00 64.38 92 ILE A CA 1
ATOM 700 C C . ILE A 1 92 ? 36.868 2.895 -19.741 1.00 64.38 92 ILE A C 1
ATOM 702 O O . ILE A 1 92 ? 37.435 2.488 -18.714 1.00 64.38 92 ILE A O 1
ATOM 706 N N . PRO A 1 93 ? 37.450 2.826 -20.954 1.00 67.12 93 PRO A N 1
ATOM 707 C CA . PRO A 1 93 ? 38.751 2.211 -21.127 1.00 67.12 93 PRO A CA 1
ATOM 708 C C . PRO A 1 93 ? 39.745 2.960 -20.243 1.00 67.12 93 PRO A C 1
ATOM 710 O O . PRO A 1 93 ? 39.955 4.163 -20.387 1.00 67.12 93 PRO A O 1
ATOM 713 N N . ARG A 1 94 ? 40.355 2.243 -19.291 1.00 62.72 94 ARG A N 1
ATOM 714 C CA . ARG A 1 94 ? 41.336 2.774 -18.325 1.00 62.72 94 ARG A CA 1
ATOM 715 C C . ARG A 1 94 ? 42.682 3.128 -18.966 1.00 62.72 94 ARG A C 1
ATOM 717 O O . ARG A 1 94 ? 43.734 2.929 -18.368 1.00 62.72 94 ARG A O 1
ATOM 724 N N . SER A 1 95 ? 42.689 3.610 -20.199 1.00 64.38 95 SER A N 1
ATOM 725 C CA . SER A 1 95 ? 43.924 3.892 -20.915 1.00 64.38 95 SER A CA 1
ATOM 726 C C . SER A 1 95 ? 43.663 4.824 -22.086 1.00 64.38 95 SER A C 1
ATOM 728 O O . SER A 1 95 ? 43.087 4.408 -23.085 1.00 64.38 95 SER A O 1
ATOM 730 N N . SER A 1 96 ? 44.096 6.079 -21.942 1.00 54.66 96 SER A N 1
ATOM 731 C CA . SER A 1 96 ? 44.484 6.980 -23.046 1.00 54.66 96 SER A CA 1
ATOM 732 C C . SER A 1 96 ? 45.198 8.241 -22.537 1.00 54.66 96 SER A C 1
ATOM 734 O O . SER A 1 96 ? 45.992 8.824 -23.265 1.00 54.66 96 SER A O 1
ATOM 736 N N . ILE A 1 97 ? 44.998 8.646 -21.275 1.00 59.31 97 ILE A N 1
ATOM 737 C CA . ILE A 1 97 ? 45.596 9.884 -20.728 1.00 59.31 97 ILE A CA 1
ATOM 738 C C . ILE A 1 97 ? 47.129 9.827 -20.547 1.00 59.31 97 ILE A C 1
ATOM 740 O O . ILE A 1 97 ? 47.765 10.861 -20.383 1.00 59.31 97 ILE A O 1
ATOM 744 N N . GLY A 1 98 ? 47.753 8.649 -20.645 1.00 53.66 98 GLY A N 1
ATOM 745 C CA . GLY A 1 98 ? 49.195 8.477 -20.428 1.00 53.66 98 GLY A CA 1
ATOM 746 C C . GLY A 1 98 ? 50.108 8.676 -21.645 1.00 53.66 98 GLY A C 1
ATOM 747 O O . GLY A 1 98 ? 51.299 8.448 -21.505 1.00 53.66 98 GLY A O 1
ATOM 748 N N . ARG A 1 99 ? 49.598 9.041 -22.833 1.00 56.62 99 ARG A N 1
ATOM 749 C CA . ARG A 1 99 ? 50.432 9.173 -24.055 1.00 56.62 99 ARG A CA 1
ATOM 750 C C . ARG A 1 99 ? 50.532 10.582 -24.643 1.00 56.62 99 ARG A C 1
ATOM 752 O O . ARG A 1 99 ? 51.185 10.754 -25.664 1.00 56.62 99 ARG A O 1
ATOM 759 N N . ALA A 1 100 ? 49.898 11.580 -24.029 1.00 56.97 100 ALA A N 1
ATOM 760 C CA . ALA A 1 100 ? 49.824 12.934 -24.586 1.00 56.97 100 ALA A CA 1
ATOM 761 C C . ALA A 1 100 ? 50.965 13.879 -24.148 1.00 56.97 100 ALA A C 1
ATOM 763 O O . ALA A 1 100 ? 50.957 15.035 -24.557 1.00 56.97 100 ALA A O 1
ATOM 764 N N . PHE A 1 101 ? 51.928 13.420 -23.337 1.00 54.81 101 PHE A N 1
ATOM 765 C CA . PHE A 1 101 ? 52.976 14.282 -22.762 1.00 54.81 101 PHE A CA 1
ATOM 766 C C . PHE A 1 101 ? 54.423 13.821 -23.018 1.00 54.81 101 PHE A C 1
ATOM 768 O O . PHE A 1 101 ? 55.339 14.410 -22.455 1.00 54.81 101 PHE A O 1
ATOM 775 N N . ASP A 1 102 ? 54.649 12.826 -23.883 1.00 56.84 102 ASP A N 1
ATOM 776 C CA . ASP A 1 102 ? 55.996 12.475 -24.361 1.00 56.84 102 ASP A CA 1
ATOM 777 C C . ASP A 1 102 ? 56.248 13.124 -25.734 1.00 56.84 102 ASP A C 1
ATOM 779 O O . ASP A 1 102 ? 56.080 12.481 -26.772 1.00 56.84 102 ASP A O 1
ATOM 783 N N . CYS A 1 103 ? 56.595 14.414 -25.744 1.00 52.25 103 CYS A N 1
ATOM 784 C CA . CYS A 1 103 ? 57.211 15.141 -26.864 1.00 52.25 103 CYS A CA 1
ATOM 785 C C . CYS A 1 103 ? 58.150 16.213 -26.305 1.00 52.25 103 CYS A C 1
ATOM 787 O O . CYS A 1 103 ? 57.687 16.992 -25.441 1.00 52.25 103 CYS A O 1
#

Foldseek 3Di:
DDDDDDDPPPPPPPPPPLLCVLLVPDDPVLSLLVCQQQQSVPPVRDHDDLVVSCVVVVHDSVVSVVSPVVSVVVSVVVVVVVVVPDPPPDPPPPDDVPPPPDD

InterPro domains:
  IPR007630 RNA polymerase sigma-70 region 4 [PF04545] (23-76)
  IPR013324 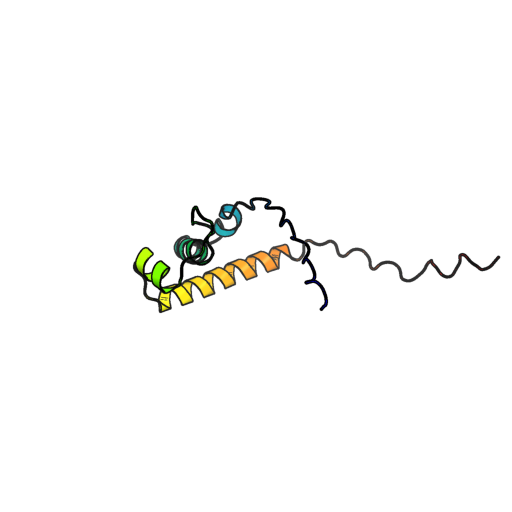RNA polymerase sigma factor, region 3/4-like [SSF88659] (21-81)
  IPR036388 Winged helix-like DNA-binding domain superfamily [G3DSA:1.10.10.10] (20-83)